Protein AF-A0A2N0L8W7-F1 (afdb_monomer_lite)

pLDDT: mean 79.74, std 20.95, range [34.41, 98.75]

Secondary structure (DSSP, 8-state):
-B-TTS-B-EEEETTEEPPPSSSPPPTTSBTTB--HHHHHHHHHHHHHHHHHHHTT---EEE--TTSSTT--HHHHEETTEEEEEEEETTEEHHHHHHHTTSSEE--SS--TTHHHHHHHHHHHHHTT-GGGGGBTTSPP-----SS---PPPP--PPPP--PPPPPPPP-

Radius of gyration: 20.59 Å; chains: 1; bounding box: 56×52×49 Å

Foldseek 3Di:
DQDPVRDDAAADEPFWDAQDQPDFGQACPPPQARPSVLSNVLNVVLVVLCCVQPPPADKDWADQCVQDPPDDPPNQQDPRYGYTFIDGPNDTSRLVCQLQVSTAGDPVGTGPCNVVSVVSNVNCLVVCGRSNVRGDPRPNPPPPPDDDDDPDDPPPDDPDPPPDDDDDDDD

Sequence (171 aa):
MQSAGGDQDTVRLLGVDTPEINQANKPGEYIGVTDTICLDRWGVAAKQFAVENLQDRTVTLYLDVEAEDGLTFDDIFTFGRLLAFVEVEDQDISAELVRRGLARVYTEGQSSREEEFLRLQQRAQQDNAGLWAFRQGSPTPISAAAQATPTPIPTITPPTAVNPTPPPVIQ

Structure (mmCIF, N/CA/C/O backbone):
data_AF-A0A2N0L8W7-F1
#
_entry.id   AF-A0A2N0L8W7-F1
#
loop_
_atom_site.group_PDB
_atom_site.id
_atom_site.type_symbol
_atom_site.label_atom_id
_atom_site.label_alt_id
_atom_site.label_comp_id
_atom_site.label_asym_id
_atom_site.label_entity_id
_atom_site.label_seq_id
_atom_site.pdbx_PDB_ins_code
_atom_site.Cartn_x
_atom_site.Cartn_y
_atom_site.Cartn_z
_atom_site.occupancy
_atom_site.B_iso_or_equiv
_atom_site.auth_seq_id
_atom_site.auth_comp_id
_atom_site.auth_asym_id
_atom_site.auth_atom_id
_atom_site.pdbx_PDB_model_num
ATOM 1 N N . MET A 1 1 ? -17.752 0.765 3.720 1.00 54.69 1 MET A N 1
ATOM 2 C CA . MET A 1 1 ? -18.048 0.112 5.019 1.00 54.69 1 MET A CA 1
ATOM 3 C C . MET A 1 1 ? -19.251 0.823 5.616 1.00 54.69 1 MET A C 1
ATOM 5 O O . MET A 1 1 ? -19.444 1.981 5.276 1.00 54.69 1 MET A O 1
ATOM 9 N N . GLN A 1 2 ? -20.100 0.158 6.400 1.00 42.06 2 GLN A N 1
ATOM 10 C CA . GLN A 1 2 ? -21.215 0.846 7.069 1.00 42.06 2 GLN A CA 1
ATOM 11 C C . GLN A 1 2 ? -20.734 1.356 8.425 1.00 42.06 2 GLN A C 1
ATOM 13 O O . GLN A 1 2 ? -20.215 0.569 9.218 1.00 42.06 2 GLN A O 1
ATOM 18 N N . SER A 1 3 ? -20.862 2.657 8.673 1.00 51.75 3 SER A N 1
ATOM 19 C CA . SER A 1 3 ? -20.622 3.224 10.000 1.00 51.75 3 SER A CA 1
ATOM 20 C C . SER A 1 3 ? -21.830 2.964 10.909 1.00 51.75 3 SER A C 1
ATOM 22 O O . SER A 1 3 ? -22.914 2.602 10.447 1.00 51.75 3 SER A O 1
ATOM 24 N N . ALA A 1 4 ? -21.663 3.139 12.225 1.00 47.62 4 ALA A N 1
ATOM 25 C CA . ALA A 1 4 ? -22.710 2.876 13.221 1.00 47.62 4 ALA A CA 1
ATOM 26 C C . ALA A 1 4 ? -24.001 3.710 13.027 1.00 47.62 4 ALA A C 1
ATOM 28 O O . ALA A 1 4 ? -25.016 3.411 13.653 1.00 47.62 4 ALA A O 1
ATOM 29 N N . GLY A 1 5 ? -23.977 4.731 12.159 1.00 49.59 5 GLY A N 1
ATOM 30 C CA . GLY A 1 5 ? -25.142 5.527 11.760 1.00 49.59 5 GLY A CA 1
ATOM 31 C C . GLY A 1 5 ? -25.950 4.962 10.583 1.00 49.59 5 GLY A C 1
ATOM 32 O O . GLY A 1 5 ? -27.023 5.482 10.297 1.00 49.59 5 GLY A O 1
ATOM 33 N N . GLY A 1 6 ? -25.477 3.902 9.915 1.00 51.56 6 GLY A N 1
ATOM 34 C CA . GLY A 1 6 ? -26.124 3.317 8.732 1.00 51.56 6 GLY A CA 1
ATOM 35 C C . GLY A 1 6 ? -25.710 3.945 7.395 1.00 51.56 6 GLY A C 1
ATOM 36 O O . GLY A 1 6 ? -26.106 3.437 6.345 1.00 51.56 6 GLY A O 1
ATOM 37 N N . ASP A 1 7 ? -24.877 4.987 7.418 1.00 63.69 7 ASP A N 1
ATOM 38 C CA . ASP A 1 7 ? -24.305 5.593 6.218 1.00 63.69 7 ASP A CA 1
ATOM 39 C C . ASP A 1 7 ? -23.107 4.776 5.697 1.00 63.69 7 ASP A C 1
ATOM 41 O O . ASP A 1 7 ? -22.342 4.165 6.455 1.00 63.69 7 ASP A O 1
ATOM 45 N N . GLN A 1 8 ? -22.972 4.709 4.369 1.00 72.44 8 GLN A N 1
ATOM 46 C CA . GLN A 1 8 ? -21.832 4.066 3.715 1.00 72.44 8 GLN A CA 1
ATOM 47 C C . GLN A 1 8 ? -20.708 5.075 3.517 1.00 72.44 8 GLN A C 1
ATOM 49 O O . GLN A 1 8 ? -20.762 5.903 2.608 1.00 72.44 8 GLN A O 1
ATOM 54 N N . ASP A 1 9 ? -19.650 4.927 4.305 1.00 79.44 9 ASP A N 1
ATOM 55 C CA . ASP A 1 9 ? -18.432 5.705 4.136 1.00 79.44 9 ASP A CA 1
ATOM 56 C C . ASP A 1 9 ? -17.442 4.977 3.220 1.00 79.44 9 ASP A C 1
ATOM 58 O O . ASP A 1 9 ? -17.298 3.740 3.234 1.00 79.44 9 ASP A O 1
ATOM 62 N N . THR A 1 10 ? -16.735 5.771 2.415 1.00 87.31 10 THR A N 1
ATOM 63 C CA . THR A 1 10 ? -15.607 5.307 1.605 1.00 87.31 10 THR A CA 1
ATOM 64 C C . THR A 1 10 ? -14.311 5.618 2.338 1.00 87.31 10 THR A C 1
ATOM 66 O O . THR A 1 10 ? -14.087 6.750 2.756 1.00 87.31 10 THR A O 1
ATOM 69 N N . VAL A 1 11 ? -13.437 4.620 2.459 1.00 89.50 11 VAL A N 1
ATOM 70 C CA . VAL A 1 11 ? -12.110 4.771 3.066 1.00 89.50 11 VAL A CA 1
ATOM 71 C C . VAL A 1 11 ? -11.050 4.636 1.976 1.00 89.50 11 VAL A C 1
ATOM 73 O O . VAL A 1 11 ? -11.108 3.706 1.169 1.00 89.50 11 VAL A O 1
ATOM 76 N N . ARG A 1 12 ? -10.088 5.559 1.934 1.00 91.62 12 ARG A N 1
ATOM 77 C CA . ARG A 1 12 ? -8.865 5.433 1.134 1.00 91.62 12 ARG A CA 1
ATOM 78 C C . ARG A 1 12 ? -7.752 4.959 2.064 1.00 91.62 12 ARG A C 1
ATOM 80 O O . ARG A 1 12 ? -7.451 5.613 3.058 1.00 91.62 12 ARG A O 1
ATOM 87 N N . LEU A 1 13 ? -7.161 3.822 1.705 1.00 93.38 13 LEU A N 1
ATOM 88 C CA . LEU A 1 13 ? -6.005 3.269 2.399 1.00 93.38 13 LEU A CA 1
ATOM 89 C C . LEU A 1 13 ? -4.834 4.254 2.339 1.00 93.38 13 LEU A C 1
ATOM 91 O O . LEU A 1 13 ? -4.481 4.733 1.256 1.00 93.38 13 LEU A O 1
ATOM 95 N N . LEU A 1 14 ? -4.259 4.553 3.501 1.00 92.62 14 LEU A N 1
ATOM 96 C CA . LEU A 1 14 ? -3.102 5.434 3.633 1.00 92.62 14 LEU A CA 1
ATOM 97 C C . LEU A 1 14 ? -1.789 4.732 3.273 1.00 92.62 14 LEU A C 1
ATOM 99 O O . LEU A 1 14 ? -1.656 3.512 3.393 1.00 92.62 14 LEU A O 1
ATOM 103 N N . GLY A 1 15 ? -0.823 5.536 2.821 1.00 91.88 15 GLY A N 1
ATOM 104 C CA . GLY A 1 15 ? 0.560 5.131 2.549 1.00 91.88 15 GLY A CA 1
ATOM 105 C C . GLY A 1 15 ? 0.775 4.284 1.291 1.00 91.88 15 GLY A C 1
ATOM 106 O O . GLY A 1 15 ? 1.916 3.937 0.986 1.00 91.88 15 GLY A O 1
ATOM 107 N N . VAL A 1 16 ? -0.282 3.953 0.541 1.00 96.69 16 VAL A N 1
ATOM 108 C CA . VAL A 1 16 ? -0.201 3.016 -0.589 1.00 96.69 16 VAL A CA 1
ATOM 109 C C . VAL A 1 16 ? -0.922 3.505 -1.837 1.00 96.69 16 VAL A C 1
ATOM 111 O O . VAL A 1 16 ? -1.935 4.207 -1.778 1.00 96.69 16 VAL A O 1
ATOM 114 N N . ASP A 1 17 ? -0.405 3.077 -2.985 1.00 96.38 17 ASP A N 1
ATOM 115 C CA . ASP A 1 17 ? -0.986 3.337 -4.296 1.00 96.38 17 ASP A CA 1
ATOM 116 C C . ASP A 1 17 ? -0.949 2.065 -5.156 1.00 96.38 17 ASP A C 1
ATOM 118 O O . ASP A 1 17 ? 0.101 1.437 -5.332 1.00 96.38 17 ASP A O 1
ATOM 122 N N . THR A 1 18 ? -2.120 1.638 -5.629 1.00 97.38 18 THR A N 1
ATOM 123 C CA . THR A 1 18 ? -2.303 0.409 -6.418 1.00 97.38 18 THR A CA 1
ATOM 124 C C . THR A 1 18 ? -2.456 0.743 -7.895 1.00 97.38 18 THR A C 1
ATOM 126 O O . THR A 1 18 ? -3.045 1.783 -8.195 1.00 97.38 18 THR A O 1
ATOM 129 N N . PRO A 1 19 ? -2.056 -0.149 -8.821 1.00 97.44 19 PRO A N 1
ATOM 130 C CA . PRO A 1 19 ? -2.297 0.074 -10.241 1.00 97.44 19 PRO A CA 1
ATOM 131 C C . PRO A 1 19 ? -3.775 0.336 -10.536 1.00 97.44 19 PRO A C 1
ATOM 133 O O . PRO A 1 19 ? -4.669 -0.300 -9.967 1.00 97.44 19 PRO A O 1
ATOM 136 N N . GLU A 1 20 ? -4.025 1.285 -11.429 1.00 95.06 20 GLU A N 1
ATOM 137 C CA . GLU A 1 20 ? -5.366 1.720 -11.788 1.00 95.06 20 GLU A CA 1
ATOM 138 C C . GLU A 1 20 ? -6.111 0.607 -12.535 1.00 95.06 20 GLU A C 1
ATOM 140 O O . GLU A 1 20 ? -5.541 -0.106 -13.360 1.00 95.06 20 GLU A O 1
ATOM 145 N N . ILE A 1 21 ? -7.409 0.467 -12.256 1.00 93.50 21 ILE A N 1
ATOM 146 C CA . ILE A 1 21 ? -8.292 -0.504 -12.936 1.00 93.50 21 ILE A CA 1
ATOM 147 C C . ILE A 1 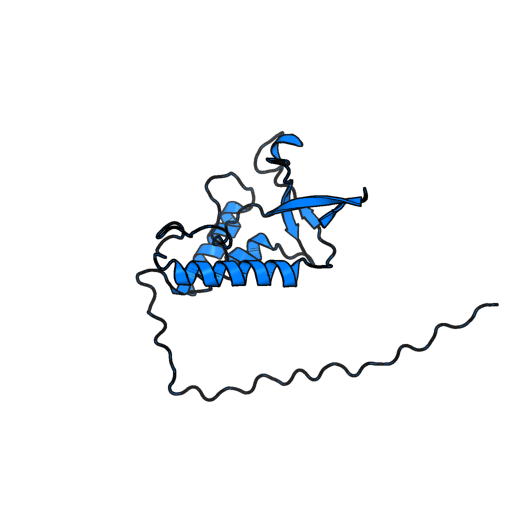21 ? -9.399 0.160 -13.759 1.00 93.50 21 ILE A C 1
ATOM 149 O O . ILE A 1 21 ? -10.029 -0.489 -14.588 1.00 93.50 21 ILE A O 1
ATOM 153 N N . ASN A 1 22 ? -9.665 1.444 -13.506 1.00 88.94 22 ASN A N 1
ATOM 154 C CA . ASN A 1 22 ? -10.712 2.216 -14.183 1.00 88.94 22 ASN A CA 1
ATOM 155 C C . ASN A 1 22 ? -10.128 3.287 -15.116 1.00 88.94 22 ASN A C 1
ATOM 157 O O . ASN A 1 22 ? -10.871 3.982 -15.806 1.00 88.94 22 ASN A O 1
ATOM 161 N N . GLN A 1 23 ? -8.806 3.445 -15.108 1.00 91.44 23 GLN A N 1
ATOM 162 C CA . GLN A 1 23 ? -8.056 4.419 -15.888 1.00 91.44 23 GLN A CA 1
ATOM 163 C C . GLN A 1 23 ? -6.789 3.754 -16.425 1.00 91.44 23 GLN A C 1
ATOM 165 O O . GLN A 1 23 ? -6.364 2.717 -15.921 1.00 91.44 23 GLN A O 1
ATOM 170 N N . ALA A 1 24 ? -6.195 4.345 -17.459 1.00 93.19 24 ALA A N 1
ATOM 171 C CA . ALA A 1 24 ? -4.962 3.823 -18.030 1.00 93.19 24 ALA A CA 1
ATOM 172 C C . ALA A 1 24 ? -3.781 4.021 -17.067 1.00 93.19 24 ALA A C 1
ATOM 174 O O . ALA A 1 24 ? -3.507 5.148 -16.646 1.00 93.19 24 ALA A O 1
ATOM 175 N N . ASN A 1 25 ? -3.057 2.936 -16.787 1.00 95.81 25 ASN A N 1
ATOM 176 C CA . ASN A 1 25 ? -1.784 2.975 -16.070 1.00 95.81 25 ASN A CA 1
ATOM 177 C C . ASN A 1 25 ? -0.706 3.703 -16.886 1.00 95.81 25 ASN A C 1
ATOM 179 O O . ASN A 1 25 ? -0.676 3.614 -18.120 1.00 95.81 25 ASN A O 1
ATOM 183 N N . LYS A 1 26 ? 0.216 4.396 -16.208 1.00 94.25 26 LYS A N 1
ATOM 184 C CA . LYS A 1 26 ? 1.300 5.137 -16.866 1.00 94.25 26 LYS A CA 1
ATOM 185 C C . LYS A 1 26 ? 2.620 4.358 -16.790 1.00 94.25 26 LYS A C 1
ATOM 187 O O . LYS A 1 26 ? 3.026 3.940 -15.705 1.00 94.25 26 LYS A O 1
ATOM 192 N N . PRO A 1 27 ? 3.347 4.184 -17.910 1.00 92.69 27 PRO A N 1
ATOM 193 C CA . PRO A 1 27 ? 4.674 3.577 -17.876 1.00 92.69 27 PRO A CA 1
ATOM 194 C C . PRO A 1 27 ? 5.618 4.348 -16.942 1.00 92.69 27 PRO A C 1
ATOM 196 O O . PRO A 1 27 ? 5.730 5.568 -17.047 1.00 92.69 27 PRO A O 1
ATOM 199 N N . GLY A 1 28 ? 6.325 3.639 -16.060 1.00 91.62 28 GLY A N 1
ATOM 200 C CA . GLY A 1 28 ? 7.321 4.226 -15.159 1.00 91.62 28 GLY A CA 1
ATOM 201 C C . GLY A 1 28 ? 6.766 4.885 -13.893 1.00 91.62 28 GLY A C 1
ATOM 202 O O . GLY A 1 28 ? 7.564 5.294 -13.056 1.00 91.62 28 GLY A O 1
ATOM 203 N N . GLU A 1 29 ? 5.442 4.943 -13.715 1.00 92.12 29 GLU A N 1
ATOM 204 C CA . GLU A 1 29 ? 4.797 5.377 -12.461 1.00 92.12 29 GLU A CA 1
ATOM 205 C C . GLU A 1 29 ? 5.190 4.479 -11.279 1.00 92.12 29 GLU A C 1
ATOM 207 O O . GLU A 1 29 ? 5.420 4.939 -10.165 1.00 92.12 29 GLU A O 1
ATOM 212 N N . TYR A 1 30 ? 5.379 3.192 -11.563 1.00 94.50 30 TYR A N 1
ATOM 213 C CA . TYR A 1 30 ? 5.961 2.216 -10.654 1.00 94.50 30 TYR A CA 1
ATOM 214 C C . TYR A 1 30 ? 7.428 2.048 -11.036 1.00 94.50 30 TYR A C 1
ATOM 216 O O . TYR A 1 30 ? 7.732 1.642 -12.158 1.00 94.50 30 TYR A O 1
ATOM 224 N N . ILE A 1 31 ? 8.349 2.373 -10.123 1.00 90.62 31 ILE A N 1
ATOM 225 C CA . ILE A 1 31 ? 9.784 2.494 -10.431 1.00 90.62 31 ILE A CA 1
ATOM 226 C C . ILE A 1 31 ? 10.313 1.248 -11.153 1.00 90.62 31 ILE A C 1
ATOM 228 O O . ILE A 1 31 ? 10.413 0.156 -10.592 1.00 90.62 31 ILE A O 1
ATOM 232 N N . GLY A 1 32 ? 10.717 1.442 -12.408 1.00 91.50 32 GLY A N 1
ATOM 233 C CA . GLY A 1 32 ? 11.280 0.403 -13.265 1.00 91.50 32 GLY A CA 1
ATOM 234 C C . GLY A 1 32 ? 10.259 -0.467 -14.001 1.00 91.50 32 GLY A C 1
ATOM 235 O O . GLY A 1 32 ? 10.684 -1.252 -14.838 1.00 91.50 32 GLY A O 1
ATOM 236 N N . VAL A 1 33 ? 8.953 -0.339 -13.761 1.00 93.44 33 VAL A N 1
ATOM 237 C CA . VAL A 1 33 ? 7.904 -1.077 -14.484 1.00 93.44 33 VAL A CA 1
ATOM 238 C C . VAL A 1 33 ? 7.341 -0.202 -15.604 1.00 93.44 33 VAL A C 1
ATOM 240 O O . VAL A 1 33 ? 6.722 0.832 -15.364 1.00 93.44 33 VAL A O 1
ATOM 243 N N . THR A 1 34 ? 7.553 -0.615 -16.852 1.00 94.19 34 THR A N 1
ATOM 244 C CA . THR A 1 34 ? 7.030 0.088 -18.040 1.00 94.19 34 THR A CA 1
ATOM 245 C C . THR A 1 34 ? 5.914 -0.676 -18.749 1.00 94.19 34 THR A C 1
ATOM 247 O O . THR A 1 34 ? 5.262 -0.119 -19.626 1.00 94.19 34 THR A O 1
ATOM 250 N N . ASP A 1 35 ? 5.712 -1.949 -18.400 1.00 92.75 35 ASP A N 1
ATOM 251 C CA . ASP A 1 35 ? 4.656 -2.797 -18.955 1.00 92.75 35 ASP A CA 1
ATOM 252 C C . ASP A 1 35 ? 3.315 -2.468 -18.285 1.00 92.75 35 ASP A C 1
ATOM 254 O O . ASP A 1 35 ? 3.041 -2.888 -17.161 1.00 92.75 35 ASP A O 1
ATOM 258 N N . THR A 1 36 ? 2.470 -1.704 -18.974 1.00 94.00 36 THR A N 1
ATOM 259 C CA . THR A 1 36 ? 1.154 -1.313 -18.455 1.00 94.00 36 THR A CA 1
ATOM 260 C C . THR A 1 36 ? 0.142 -2.456 -18.470 1.00 94.00 36 THR A C 1
ATOM 262 O O . THR A 1 36 ? -0.745 -2.469 -17.625 1.00 94.00 36 THR A O 1
ATOM 265 N N . ILE A 1 37 ? 0.302 -3.465 -19.336 1.00 93.19 37 ILE A N 1
ATOM 266 C CA . ILE A 1 37 ? -0.562 -4.660 -19.344 1.00 93.19 37 ILE A CA 1
ATOM 267 C C . ILE A 1 37 ? -0.330 -5.470 -18.065 1.00 93.19 37 ILE A C 1
ATOM 269 O O . ILE A 1 37 ? -1.262 -6.031 -17.485 1.00 93.19 37 ILE A O 1
ATOM 273 N N . CYS A 1 38 ? 0.921 -5.537 -17.613 1.00 92.88 38 CYS A N 1
ATOM 274 C CA . CYS A 1 38 ? 1.255 -6.090 -16.310 1.00 92.88 38 CYS A CA 1
ATOM 275 C C . CYS A 1 38 ? 0.591 -5.295 -15.171 1.00 92.88 38 CYS A C 1
ATOM 277 O O . CYS A 1 38 ? -0.027 -5.900 -14.292 1.00 92.88 38 CYS A O 1
ATOM 279 N N . LEU A 1 39 ? 0.672 -3.961 -15.206 1.00 96.06 39 LEU A N 1
ATOM 280 C CA . LEU A 1 39 ? 0.051 -3.104 -14.193 1.00 96.06 39 LEU A CA 1
ATOM 281 C C . LEU A 1 39 ? -1.470 -3.309 -14.122 1.00 96.06 39 LEU A C 1
ATOM 283 O O . LEU A 1 39 ? -1.987 -3.483 -13.023 1.00 96.06 39 LEU A O 1
ATOM 287 N N . ASP A 1 40 ? -2.166 -3.434 -15.255 1.00 95.69 40 ASP A N 1
ATOM 288 C CA . ASP A 1 40 ? -3.609 -3.725 -15.275 1.00 95.69 40 ASP A CA 1
ATOM 289 C C . ASP A 1 40 ? -3.938 -5.039 -14.533 1.00 95.69 40 ASP A C 1
ATOM 291 O O . ASP A 1 40 ? -4.888 -5.114 -13.748 1.00 95.69 40 ASP A O 1
ATOM 295 N N . ARG A 1 41 ? -3.124 -6.088 -14.730 1.00 96.44 41 ARG A N 1
ATOM 296 C CA . ARG A 1 41 ? -3.298 -7.384 -14.046 1.00 96.44 41 ARG A CA 1
ATOM 297 C C . ARG A 1 41 ? -3.079 -7.267 -12.542 1.00 96.44 41 ARG A C 1
ATOM 299 O O . ARG A 1 41 ? -3.854 -7.833 -11.771 1.00 96.44 41 ARG A O 1
ATOM 306 N N . TRP A 1 42 ? -2.047 -6.540 -12.120 1.00 97.75 42 TRP A N 1
ATOM 307 C CA . TRP A 1 42 ? -1.763 -6.352 -10.698 1.00 97.75 42 TRP A CA 1
ATOM 308 C C . TRP A 1 42 ? -2.741 -5.401 -10.014 1.00 97.75 42 TRP A C 1
ATOM 310 O O . TRP A 1 42 ? -3.030 -5.609 -8.840 1.00 97.75 42 TRP A O 1
ATOM 320 N N . GLY A 1 43 ? -3.340 -4.454 -10.738 1.00 97.62 43 GLY A N 1
ATOM 321 C CA . GLY A 1 43 ? -4.465 -3.657 -10.243 1.00 97.62 43 GLY A CA 1
ATOM 322 C C . GLY A 1 43 ? -5.683 -4.528 -9.930 1.00 97.62 43 GLY A C 1
ATOM 323 O O . GLY A 1 43 ? -6.279 -4.420 -8.857 1.00 97.62 43 GLY A O 1
ATOM 324 N N . VAL A 1 44 ? -6.021 -5.472 -10.819 1.00 97.94 44 VAL A N 1
ATOM 325 C CA . VAL A 1 44 ? -7.089 -6.455 -10.559 1.00 97.94 44 VAL A CA 1
ATOM 326 C C . VAL A 1 44 ? -6.745 -7.349 -9.365 1.00 97.94 44 VAL A C 1
ATOM 328 O O . VAL A 1 44 ? -7.604 -7.560 -8.507 1.00 97.94 44 VAL A O 1
ATOM 331 N N . ALA A 1 45 ? -5.504 -7.831 -9.267 1.00 98.19 45 ALA A N 1
ATOM 332 C CA . ALA A 1 45 ? -5.055 -8.647 -8.138 1.00 98.19 45 ALA A CA 1
ATOM 333 C C . ALA A 1 45 ? -5.097 -7.877 -6.804 1.00 98.19 45 ALA A C 1
ATOM 335 O O . ALA A 1 45 ? -5.543 -8.422 -5.797 1.00 98.19 45 ALA A O 1
ATOM 336 N N . ALA A 1 46 ? -4.704 -6.600 -6.794 1.00 98.25 46 ALA A N 1
ATOM 337 C CA . ALA A 1 46 ? -4.797 -5.730 -5.623 1.00 98.25 46 ALA A CA 1
ATOM 338 C C . ALA A 1 46 ? -6.254 -5.540 -5.178 1.00 98.25 46 ALA A C 1
ATOM 340 O O . ALA A 1 46 ? -6.565 -5.656 -3.992 1.00 98.25 46 ALA A O 1
ATOM 341 N N . LYS A 1 47 ? -7.174 -5.330 -6.130 1.00 97.75 47 LYS A N 1
ATOM 342 C CA . LYS A 1 47 ? -8.612 -5.264 -5.842 1.00 97.75 47 LYS A CA 1
ATOM 343 C C . LYS A 1 47 ? -9.145 -6.575 -5.264 1.00 97.75 47 LYS A C 1
ATOM 345 O O . LYS A 1 47 ? -9.904 -6.532 -4.301 1.00 97.75 47 LYS A O 1
ATOM 350 N N . GLN A 1 48 ? -8.778 -7.719 -5.839 1.00 98.25 48 GLN A N 1
ATOM 351 C CA . GLN A 1 48 ? -9.195 -9.032 -5.330 1.00 98.25 48 GLN A CA 1
ATOM 352 C C . GLN A 1 48 ? -8.696 -9.254 -3.904 1.00 98.25 48 GLN A C 1
ATOM 354 O O . GLN A 1 48 ? -9.493 -9.585 -3.032 1.00 98.25 48 GLN A O 1
ATOM 359 N N . PHE A 1 49 ? -7.420 -8.959 -3.647 1.00 98.19 49 PHE A N 1
ATOM 360 C CA . PHE A 1 49 ? -6.845 -9.020 -2.309 1.00 98.19 49 PHE A CA 1
ATOM 361 C C . PHE A 1 49 ? -7.626 -8.149 -1.313 1.00 98.19 49 PHE A C 1
ATOM 363 O O . PHE A 1 49 ? -7.991 -8.626 -0.240 1.00 98.19 49 PHE A O 1
ATOM 370 N N . ALA A 1 50 ? -7.935 -6.899 -1.670 1.00 96.25 50 ALA A N 1
ATOM 371 C CA . ALA A 1 50 ? -8.711 -6.017 -0.803 1.00 96.25 50 ALA A CA 1
ATOM 372 C C . ALA A 1 50 ? -10.109 -6.589 -0.512 1.00 96.25 50 ALA A C 1
ATOM 374 O O . ALA A 1 50 ? -10.537 -6.598 0.637 1.00 96.25 50 ALA A O 1
ATOM 375 N N . VAL A 1 51 ? -10.805 -7.117 -1.522 1.00 96.38 51 VAL A N 1
ATOM 376 C CA . VAL A 1 51 ? -12.126 -7.741 -1.348 1.00 96.38 51 VAL A CA 1
ATOM 377 C C . VAL A 1 51 ? -12.049 -8.951 -0.413 1.00 96.38 51 VAL A C 1
ATOM 379 O O . VAL A 1 51 ? -12.794 -9.011 0.557 1.00 96.38 51 VAL A O 1
ATOM 382 N N . GLU A 1 52 ? -11.118 -9.875 -0.635 1.00 96.94 52 GLU A N 1
ATOM 383 C CA . GLU A 1 52 ? -10.978 -11.103 0.166 1.00 96.94 52 GLU A CA 1
ATOM 384 C C . GLU A 1 52 ? -10.623 -10.842 1.642 1.00 96.94 52 GLU A C 1
ATOM 386 O O . GLU A 1 52 ? -10.977 -11.629 2.530 1.00 96.94 52 GLU A O 1
ATOM 391 N N . ASN A 1 53 ? -9.926 -9.736 1.915 1.00 96.00 53 ASN A N 1
ATOM 392 C CA . ASN A 1 53 ? -9.449 -9.399 3.256 1.00 96.00 53 ASN A CA 1
ATOM 393 C C . ASN A 1 53 ? -10.314 -8.362 3.981 1.00 96.00 53 ASN A C 1
ATOM 395 O O . ASN A 1 53 ? -10.191 -8.249 5.193 1.00 96.00 53 ASN A O 1
ATOM 399 N N . LEU A 1 54 ? -11.198 -7.635 3.289 1.00 95.94 54 LEU A N 1
ATOM 400 C CA . LEU A 1 54 ? -12.031 -6.586 3.899 1.00 95.94 54 LEU A CA 1
ATOM 401 C C . LEU A 1 54 ? -13.532 -6.856 3.805 1.00 95.94 54 LEU A C 1
ATOM 403 O O . LEU A 1 54 ? -14.292 -6.351 4.632 1.00 95.94 54 LEU A O 1
ATOM 407 N N . GLN A 1 55 ? -13.988 -7.592 2.789 1.00 93.50 55 GLN A N 1
ATOM 408 C CA . GLN A 1 55 ? -15.417 -7.790 2.581 1.00 93.50 55 GLN A CA 1
ATOM 409 C C . GLN A 1 55 ? -16.017 -8.595 3.737 1.00 93.50 55 GLN A C 1
ATOM 411 O O . GLN A 1 55 ? -15.492 -9.636 4.124 1.00 93.50 55 GLN A O 1
ATOM 416 N N . ASP A 1 56 ? -17.138 -8.096 4.263 1.00 92.38 56 ASP A N 1
ATOM 417 C CA . ASP A 1 56 ? -17.913 -8.724 5.336 1.00 92.38 56 ASP A CA 1
ATOM 418 C C . ASP A 1 56 ? -17.102 -8.979 6.623 1.00 92.38 56 ASP A C 1
ATOM 420 O O . ASP A 1 56 ? -17.472 -9.815 7.449 1.00 92.38 56 ASP A O 1
ATOM 424 N N . ARG A 1 57 ? -16.007 -8.228 6.820 1.00 91.69 57 ARG A N 1
ATOM 425 C CA . ARG A 1 57 ? -15.180 -8.269 8.030 1.00 91.69 57 ARG A CA 1
ATOM 426 C C . ARG A 1 57 ? -15.370 -7.027 8.891 1.00 91.69 57 ARG A C 1
ATOM 428 O O . ARG A 1 57 ? -15.566 -5.921 8.390 1.00 91.69 57 ARG A O 1
ATOM 435 N N . THR A 1 58 ? -15.246 -7.214 10.201 1.00 92.69 58 THR A N 1
ATOM 436 C CA . THR A 1 58 ? -15.034 -6.108 11.138 1.00 92.69 58 THR A CA 1
ATOM 437 C C . THR A 1 58 ? -13.587 -5.653 11.023 1.00 92.69 58 THR A C 1
ATOM 439 O O . THR A 1 58 ? -12.680 -6.481 11.085 1.00 92.69 58 THR A O 1
ATOM 442 N N . VAL A 1 59 ? -13.378 -4.348 10.870 1.00 94.69 59 VAL A N 1
ATOM 443 C CA . VAL A 1 59 ? -12.047 -3.753 10.735 1.00 94.69 59 VAL A CA 1
ATOM 444 C C . VAL A 1 59 ? -11.856 -2.654 11.772 1.00 94.69 59 VAL A C 1
ATOM 446 O O . VAL A 1 59 ? -12.829 -2.023 12.197 1.00 94.69 59 VAL A O 1
ATOM 449 N N . THR A 1 60 ? -10.606 -2.385 12.125 1.00 94.69 60 THR A N 1
ATOM 450 C CA . THR A 1 60 ? -10.230 -1.214 12.918 1.00 94.69 60 THR A CA 1
ATOM 451 C C . THR A 1 60 ? -9.634 -0.161 11.992 1.00 94.69 60 THR A C 1
ATOM 453 O O . THR A 1 60 ? -8.797 -0.471 11.145 1.00 94.69 60 THR A O 1
ATOM 456 N N . LEU A 1 61 ? -10.085 1.086 12.134 1.00 92.62 61 LEU A N 1
ATOM 457 C CA . LEU A 1 61 ? -9.548 2.223 11.390 1.00 92.62 61 LEU A CA 1
ATOM 458 C C . LEU A 1 61 ? -8.564 2.982 12.271 1.00 92.62 61 LEU A C 1
ATOM 460 O O . LEU A 1 61 ? -8.935 3.441 13.352 1.00 92.62 61 LEU A O 1
ATOM 464 N N . TYR A 1 62 ? -7.340 3.146 11.783 1.00 90.31 62 TYR A N 1
ATOM 465 C CA . TYR A 1 62 ? -6.312 3.954 12.427 1.00 90.31 62 TYR A CA 1
ATOM 466 C C . TYR A 1 62 ? -6.076 5.209 11.600 1.00 90.31 62 TYR A C 1
ATOM 468 O O . TYR A 1 62 ? -5.701 5.145 10.429 1.00 90.31 62 TYR A O 1
ATOM 476 N N . LEU A 1 63 ? -6.325 6.357 12.219 1.00 87.88 63 LEU A N 1
ATOM 477 C CA . LEU A 1 63 ? -6.092 7.662 11.617 1.00 87.88 63 LEU A CA 1
ATOM 478 C C . LEU A 1 63 ? -4.641 8.066 11.860 1.00 87.88 63 LEU A C 1
ATOM 480 O O . LEU A 1 63 ? -4.137 7.908 12.972 1.00 87.88 63 LEU A O 1
ATOM 484 N N . ASP A 1 64 ? -3.986 8.607 10.838 1.00 82.44 64 ASP A N 1
ATOM 485 C CA . ASP A 1 64 ? -2.575 8.996 10.907 1.00 82.44 64 ASP A CA 1
ATOM 486 C C . ASP A 1 64 ? -2.400 10.397 11.520 1.00 82.44 64 ASP A C 1
ATOM 488 O O . ASP A 1 64 ? -1.888 11.321 10.898 1.00 82.44 64 ASP A O 1
ATOM 492 N N . VAL A 1 65 ? -2.885 10.567 12.754 1.00 74.06 65 VAL A N 1
ATOM 493 C CA . VAL A 1 65 ? -2.812 11.835 13.510 1.00 74.06 65 VAL A CA 1
ATOM 494 C C . VAL A 1 65 ? -1.400 12.168 13.995 1.00 74.06 65 VAL A C 1
ATOM 496 O O . VAL A 1 65 ? -1.168 13.265 14.486 1.00 74.06 65 VAL A O 1
ATOM 499 N N . GLU A 1 66 ? -0.466 11.224 13.871 1.00 64.38 66 GLU A N 1
ATOM 500 C CA . GLU A 1 66 ? 0.950 11.418 14.197 1.00 64.38 66 GLU A CA 1
ATOM 501 C C . GLU A 1 66 ? 1.744 12.015 13.026 1.00 64.38 66 GLU A C 1
ATOM 503 O O . GLU A 1 66 ? 2.829 12.554 13.241 1.00 64.38 66 GLU A O 1
ATOM 508 N N . ALA A 1 67 ? 1.226 11.938 11.792 1.00 59.69 67 ALA A N 1
ATOM 509 C CA . ALA A 1 67 ? 1.890 12.510 10.623 1.00 59.69 67 ALA A CA 1
ATOM 510 C C . ALA A 1 67 ? 1.914 14.050 10.648 1.00 59.69 67 ALA A C 1
ATOM 512 O O . ALA A 1 67 ? 2.859 14.641 10.122 1.00 59.69 67 ALA A O 1
ATOM 513 N N . GLU A 1 68 ? 0.928 14.689 11.290 1.00 57.38 68 GLU A N 1
ATOM 514 C CA . GLU A 1 68 ? 0.883 16.135 11.534 1.00 57.38 68 GLU A CA 1
ATOM 515 C C . GLU A 1 68 ? 0.136 16.460 12.842 1.00 57.38 68 GLU A C 1
ATOM 517 O O . GLU A 1 68 ? -1.014 16.060 13.040 1.00 57.38 68 GLU A O 1
ATOM 522 N N . ASP A 1 69 ? 0.766 17.242 13.727 1.00 57.31 69 ASP A N 1
ATOM 523 C CA . ASP A 1 69 ? 0.114 17.762 14.933 1.00 57.31 69 ASP A CA 1
ATOM 524 C C . ASP A 1 69 ? -1.097 18.633 14.550 1.00 57.31 69 ASP A C 1
ATOM 526 O O . ASP A 1 69 ? -0.950 19.707 13.965 1.00 57.31 69 ASP A O 1
ATOM 530 N N . GLY A 1 70 ? -2.302 18.212 14.949 1.00 55.59 70 GLY A N 1
ATOM 531 C CA . GLY A 1 70 ? -3.510 19.037 14.848 1.00 55.59 70 GLY A CA 1
ATOM 532 C C . GLY A 1 70 ? -4.372 18.835 13.601 1.00 55.59 70 GLY A C 1
ATOM 533 O O . GLY A 1 70 ? -5.158 19.733 13.295 1.00 55.59 70 GLY A O 1
ATOM 534 N N . LEU A 1 71 ? -4.282 17.681 12.925 1.00 63.47 71 LEU A N 1
ATOM 535 C CA . LEU A 1 71 ? -5.215 17.318 11.850 1.00 63.47 71 LEU A CA 1
ATOM 536 C C . LEU A 1 71 ? -6.676 17.452 12.305 1.00 63.47 71 LEU A C 1
ATOM 538 O O . LEU A 1 71 ? -7.099 16.913 13.333 1.00 63.47 71 LEU A O 1
ATOM 542 N N . THR A 1 72 ? -7.460 18.174 11.515 1.00 61.72 72 THR A N 1
ATOM 543 C CA . THR A 1 72 ? -8.904 18.302 11.686 1.00 61.72 72 THR A CA 1
ATOM 544 C C . THR A 1 72 ? -9.631 17.149 10.997 1.00 61.72 72 THR A C 1
ATOM 546 O O . THR A 1 72 ? -9.063 16.428 10.176 1.00 61.72 72 THR A O 1
ATOM 549 N N . PHE A 1 73 ? -10.920 16.976 11.307 1.00 63.53 73 PHE A N 1
ATOM 550 C CA . PHE A 1 73 ? -11.752 15.997 10.603 1.00 63.53 73 PHE A CA 1
ATOM 551 C C . PHE A 1 73 ? -11.760 16.233 9.083 1.00 63.53 73 PHE A C 1
ATOM 553 O O . PHE A 1 73 ? -11.751 15.269 8.330 1.00 63.53 73 PHE A O 1
ATOM 560 N N . ASP A 1 74 ? -11.718 17.490 8.630 1.00 66.31 74 ASP A N 1
ATOM 561 C CA . ASP A 1 74 ? -11.691 17.827 7.201 1.00 66.31 74 ASP A CA 1
ATOM 562 C C . ASP A 1 74 ? -10.370 17.408 6.532 1.00 66.31 74 ASP A C 1
ATOM 564 O O . ASP A 1 74 ? -10.363 17.014 5.363 1.00 66.31 74 ASP A O 1
ATOM 568 N N . ASP A 1 75 ? -9.262 17.418 7.280 1.00 68.69 75 ASP A N 1
ATOM 569 C CA . ASP A 1 75 ? -7.954 16.995 6.773 1.00 68.69 75 ASP A CA 1
ATOM 570 C C . ASP A 1 75 ? -7.900 15.473 6.572 1.00 68.69 75 ASP A C 1
ATOM 572 O O . ASP A 1 75 ? -7.383 14.988 5.566 1.00 68.69 75 ASP A O 1
ATOM 576 N N . ILE A 1 76 ? -8.512 14.706 7.482 1.00 72.62 76 ILE A N 1
ATOM 577 C CA . ILE A 1 76 ? -8.629 13.241 7.363 1.00 72.62 76 ILE A CA 1
ATOM 578 C C . ILE A 1 76 ? -9.820 12.799 6.501 1.00 72.62 76 ILE A C 1
ATOM 580 O O . ILE A 1 76 ? -9.893 11.631 6.118 1.00 72.62 76 ILE A O 1
ATOM 584 N N . PHE A 1 77 ? -10.754 13.697 6.184 1.00 72.25 77 PHE A N 1
ATOM 585 C CA . PHE A 1 77 ? -11.930 13.434 5.356 1.00 72.25 77 PHE A CA 1
ATOM 586 C C . PHE A 1 77 ? -11.884 14.262 4.067 1.00 72.25 77 PHE A C 1
ATOM 588 O O . PHE A 1 77 ? -12.604 15.242 3.878 1.00 72.25 77 PHE A O 1
ATOM 595 N N . THR A 1 78 ? -11.043 13.848 3.123 1.00 69.25 78 THR A N 1
ATOM 596 C CA . THR A 1 78 ? -10.856 14.573 1.863 1.00 69.25 78 THR A CA 1
ATOM 597 C C . THR A 1 78 ? -11.691 13.975 0.727 1.00 69.25 78 THR A C 1
ATOM 599 O O . THR A 1 78 ? -11.713 12.764 0.502 1.00 69.25 78 THR A O 1
ATOM 602 N N . PHE A 1 79 ? -12.350 14.828 -0.067 1.00 67.94 79 PHE A N 1
ATOM 603 C CA . PHE A 1 79 ? -13.134 14.424 -1.249 1.00 67.94 79 PHE A CA 1
ATOM 604 C C . PHE A 1 79 ? -14.198 13.345 -0.961 1.00 67.94 79 PHE A C 1
ATOM 606 O O . PHE A 1 79 ? -14.424 12.457 -1.787 1.00 67.94 79 PHE A O 1
ATOM 613 N N . GLY A 1 80 ? -14.832 13.398 0.214 1.00 7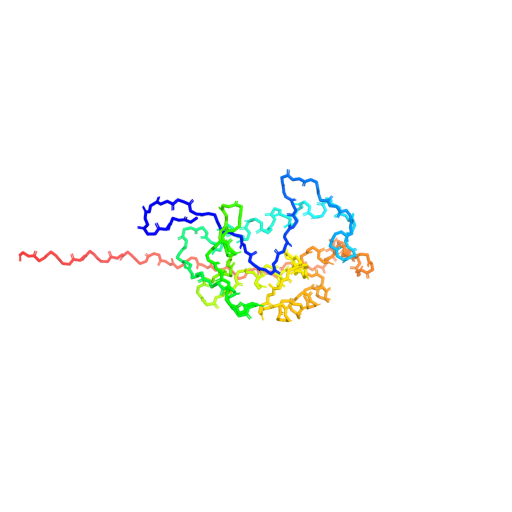1.19 80 GLY A N 1
ATOM 614 C CA . GLY A 1 80 ? -15.846 12.420 0.621 1.00 71.19 80 GLY A CA 1
ATOM 615 C C . GLY A 1 80 ? -15.278 11.055 1.018 1.00 71.19 80 GLY A C 1
ATOM 616 O O . GLY A 1 80 ? -16.003 10.061 0.977 1.00 71.19 80 GLY A O 1
ATOM 617 N N . ARG A 1 81 ? -13.978 10.976 1.331 1.00 82.38 81 ARG A N 1
ATOM 618 C CA . ARG A 1 81 ? -13.304 9.742 1.736 1.00 82.38 81 ARG A CA 1
ATOM 619 C C . ARG A 1 81 ? -12.528 9.961 3.021 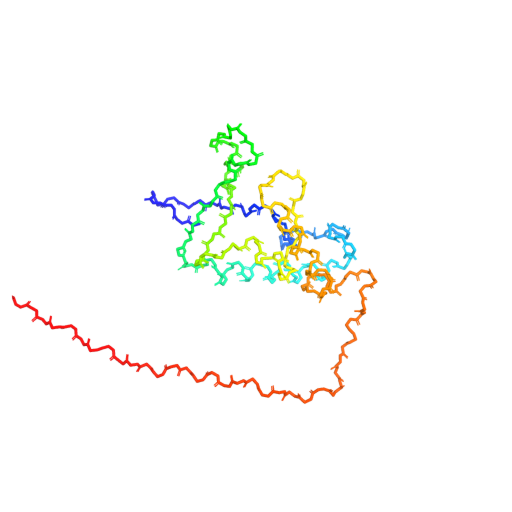1.00 82.38 81 ARG A C 1
ATOM 621 O O . ARG A 1 81 ? -11.772 10.919 3.126 1.00 82.38 81 ARG A O 1
ATOM 628 N N . LEU A 1 82 ? -12.666 9.023 3.945 1.00 86.94 82 LEU A N 1
ATOM 629 C CA . LEU A 1 82 ? -11.836 8.966 5.138 1.00 86.94 82 LEU A CA 1
ATOM 630 C C . LEU A 1 82 ? -10.463 8.378 4.783 1.00 86.94 82 LEU A C 1
ATOM 632 O O . LEU A 1 82 ? -10.381 7.346 4.114 1.00 86.94 82 LEU A O 1
ATOM 636 N N . LEU A 1 83 ? -9.394 9.023 5.231 1.00 86.94 83 LEU A N 1
ATOM 637 C CA . LEU A 1 83 ? -8.020 8.549 5.127 1.00 86.94 83 LEU A CA 1
ATOM 638 C C . LEU A 1 83 ? -7.665 7.759 6.387 1.00 86.94 83 LEU A C 1
ATOM 640 O O . LEU A 1 83 ? -7.675 8.305 7.488 1.00 86.94 83 LEU A O 1
ATOM 644 N N . ALA A 1 84 ? -7.374 6.469 6.232 1.00 91.00 84 ALA A N 1
ATOM 645 C CA . ALA A 1 84 ? -7.029 5.609 7.358 1.00 91.00 84 ALA A CA 1
ATOM 646 C C . ALA A 1 84 ? -6.131 4.442 6.935 1.00 91.00 84 ALA A C 1
ATOM 648 O O . ALA A 1 84 ? -6.209 3.955 5.801 1.00 91.00 84 ALA A O 1
ATOM 649 N N . PHE A 1 85 ? -5.338 3.941 7.877 1.00 93.25 85 PHE A N 1
ATOM 650 C CA . PHE A 1 85 ? -4.904 2.549 7.842 1.00 93.25 85 PHE A CA 1
ATOM 651 C C . PHE A 1 85 ? -6.062 1.661 8.280 1.00 93.25 85 PHE A C 1
ATOM 653 O O . PHE A 1 85 ? -6.863 2.033 9.144 1.00 93.25 85 PHE A O 1
ATOM 660 N N . VAL A 1 86 ? -6.157 0.488 7.668 1.00 95.81 86 VAL A N 1
ATOM 661 C CA . VAL A 1 86 ? -7.222 -0.472 7.947 1.00 95.81 86 VAL A CA 1
ATOM 662 C C . VAL A 1 86 ? -6.578 -1.746 8.448 1.00 95.81 86 VAL A C 1
ATOM 664 O O . VAL A 1 86 ? -5.765 -2.340 7.741 1.00 95.81 86 VAL A O 1
ATOM 667 N N . GLU A 1 87 ? -6.965 -2.162 9.647 1.00 96.56 87 GLU A N 1
ATOM 668 C CA . GLU A 1 87 ? -6.454 -3.372 10.276 1.00 96.56 87 GLU A CA 1
ATOM 669 C C . GLU A 1 87 ? -7.551 -4.424 10.431 1.00 96.56 87 GLU A C 1
ATOM 671 O O . GLU A 1 87 ? -8.684 -4.130 10.828 1.00 96.56 87 GLU A O 1
ATOM 676 N N . VAL A 1 88 ? -7.196 -5.667 10.115 1.00 95.62 88 VAL A N 1
ATOM 677 C CA . VAL A 1 88 ? -8.035 -6.857 10.283 1.00 95.62 88 VAL A CA 1
ATOM 678 C C . VAL A 1 88 ? -7.218 -7.881 11.048 1.00 95.62 88 VAL A C 1
ATOM 680 O O . VAL A 1 88 ? -6.155 -8.265 10.577 1.00 95.62 88 VAL A O 1
ATOM 683 N N . GLU A 1 89 ? -7.703 -8.324 12.212 1.00 92.56 89 GLU A N 1
ATOM 684 C CA . GLU A 1 89 ? -6.993 -9.314 13.046 1.00 92.56 89 GLU A CA 1
ATOM 685 C C . GLU A 1 89 ? -5.525 -8.910 13.310 1.00 92.56 89 GLU A C 1
ATOM 687 O O . GLU A 1 89 ? -4.604 -9.705 13.132 1.00 92.56 89 GLU A O 1
ATOM 692 N N . ASP A 1 90 ? -5.318 -7.641 13.687 1.00 91.06 90 ASP A N 1
ATOM 693 C CA . ASP A 1 90 ? -4.006 -7.023 13.947 1.00 91.06 90 ASP A CA 1
ATOM 694 C C . ASP A 1 90 ? -3.053 -6.987 12.728 1.00 91.06 90 ASP A C 1
ATOM 696 O O . ASP A 1 90 ? -1.840 -6.830 12.874 1.00 91.06 90 ASP A O 1
ATOM 700 N N . GLN A 1 91 ? -3.583 -7.129 11.505 1.00 94.75 91 GLN A N 1
ATOM 701 C CA . GLN A 1 91 ? -2.825 -6.993 10.257 1.00 94.75 91 GLN A CA 1
ATOM 702 C C . GLN A 1 91 ? -3.209 -5.724 9.501 1.00 94.75 91 GLN A C 1
ATOM 704 O O . GLN A 1 91 ? -4.362 -5.560 9.102 1.00 94.75 91 GLN A O 1
ATOM 709 N N . ASP A 1 92 ? -2.220 -4.872 9.231 1.00 96.81 92 ASP A N 1
ATOM 710 C CA . ASP A 1 92 ? -2.374 -3.701 8.369 1.00 96.81 92 ASP A CA 1
ATOM 711 C C . ASP A 1 92 ? -2.467 -4.107 6.891 1.00 96.81 92 ASP A C 1
ATOM 713 O O . ASP A 1 92 ? -1.529 -4.635 6.283 1.00 96.81 92 ASP A O 1
ATOM 717 N N . ILE A 1 93 ? -3.620 -3.819 6.294 1.00 98.12 93 ILE A N 1
ATOM 718 C CA . ILE A 1 93 ? -3.929 -4.134 4.901 1.00 98.12 93 ILE A CA 1
ATOM 719 C C . ILE A 1 93 ? -3.076 -3.311 3.923 1.00 98.12 93 ILE A C 1
ATOM 721 O O . ILE A 1 93 ? -2.703 -3.829 2.866 1.00 98.12 93 ILE A O 1
ATOM 725 N N . SER A 1 94 ? -2.713 -2.071 4.266 1.00 97.44 94 SER A N 1
ATOM 726 C CA . SER A 1 94 ? -1.772 -1.263 3.481 1.00 97.44 94 SER A CA 1
ATOM 727 C C . SER A 1 94 ? -0.383 -1.901 3.477 1.00 97.44 94 SER A C 1
ATOM 729 O O . SER A 1 94 ? 0.202 -2.110 2.409 1.00 97.44 94 SER A O 1
ATOM 731 N N . ALA A 1 95 ? 0.119 -2.295 4.650 1.00 98.12 95 ALA A N 1
ATOM 732 C CA . ALA A 1 95 ? 1.406 -2.979 4.772 1.00 98.12 95 ALA A CA 1
ATOM 733 C C . ALA A 1 95 ? 1.432 -4.277 3.946 1.00 98.12 95 ALA A C 1
ATOM 735 O O . ALA A 1 95 ? 2.401 -4.567 3.238 1.00 98.12 95 ALA A O 1
ATOM 736 N N . GLU A 1 96 ? 0.340 -5.039 3.975 1.00 98.50 96 GLU A N 1
ATOM 737 C CA . GLU A 1 96 ? 0.230 -6.316 3.276 1.00 98.50 96 GLU A CA 1
ATOM 738 C C . GLU A 1 96 ? 0.172 -6.163 1.746 1.00 98.50 96 GLU A C 1
ATOM 740 O O . GLU A 1 96 ? 0.804 -6.944 1.022 1.00 98.50 96 GLU A O 1
ATOM 745 N N . LEU A 1 97 ? -0.502 -5.124 1.236 1.00 98.75 97 LEU A N 1
ATOM 746 C CA . LEU A 1 97 ? -0.469 -4.759 -0.186 1.00 98.75 97 LEU A CA 1
ATOM 747 C C . LEU A 1 97 ? 0.966 -4.487 -0.655 1.00 98.75 97 LEU A C 1
ATOM 749 O O . LEU A 1 97 ? 1.391 -5.000 -1.696 1.00 98.75 97 LEU A O 1
ATOM 753 N N . VAL A 1 98 ? 1.730 -3.718 0.123 1.00 98.69 98 VAL A N 1
ATOM 754 C CA . VAL A 1 98 ? 3.127 -3.386 -0.195 1.00 98.69 98 VAL A CA 1
ATOM 755 C C . VAL A 1 98 ? 4.012 -4.628 -0.126 1.00 98.69 98 VAL A C 1
ATOM 757 O O . VAL A 1 98 ? 4.755 -4.913 -1.068 1.00 98.69 98 VAL A O 1
ATOM 760 N N . ARG A 1 99 ? 3.899 -5.414 0.951 1.00 98.56 99 ARG A N 1
ATOM 761 C CA . ARG A 1 99 ? 4.697 -6.629 1.176 1.00 98.56 99 ARG A CA 1
ATOM 762 C C . ARG A 1 99 ? 4.532 -7.649 0.049 1.00 98.56 99 ARG A C 1
ATOM 764 O O . ARG A 1 99 ? 5.492 -8.324 -0.316 1.00 98.56 99 ARG A O 1
ATOM 771 N N . ARG A 1 100 ? 3.327 -7.762 -0.516 1.00 98.44 100 ARG A N 1
ATOM 772 C CA . ARG A 1 100 ? 3.021 -8.660 -1.643 1.00 98.44 100 ARG A CA 1
ATOM 773 C C . ARG A 1 100 ? 3.410 -8.095 -3.011 1.00 98.44 100 ARG A C 1
ATOM 775 O O . ARG A 1 100 ? 3.316 -8.816 -4.002 1.00 98.44 100 ARG A O 1
ATOM 782 N N . GLY A 1 101 ? 3.826 -6.831 -3.085 1.00 98.19 101 GLY A N 1
ATOM 783 C CA . GLY A 1 101 ? 4.078 -6.141 -4.350 1.00 98.19 101 GLY A CA 1
ATOM 784 C C . GLY A 1 101 ? 2.804 -5.852 -5.148 1.00 98.19 101 GLY A C 1
ATOM 785 O O . GLY A 1 101 ? 2.845 -5.833 -6.376 1.00 98.19 101 GLY A O 1
ATOM 786 N N . LEU A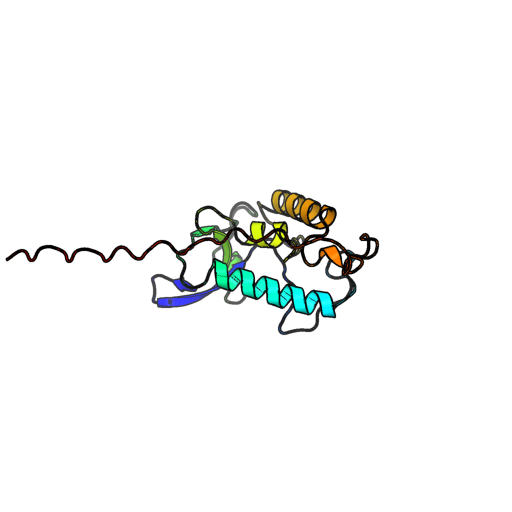 1 102 ? 1.669 -5.671 -4.467 1.00 98.50 102 LEU A N 1
ATOM 787 C CA . LEU A 1 102 ? 0.383 -5.287 -5.066 1.00 98.50 102 LEU A CA 1
ATOM 788 C C . LEU A 1 102 ? 0.201 -3.763 -5.134 1.00 98.50 102 LEU A C 1
ATOM 790 O O . LEU A 1 102 ? -0.647 -3.276 -5.876 1.00 98.50 102 LEU A O 1
ATOM 794 N N . ALA A 1 103 ? 0.999 -3.021 -4.368 1.00 98.31 103 ALA A N 1
ATOM 795 C CA . ALA A 1 103 ? 1.014 -1.568 -4.332 1.00 98.31 103 ALA A CA 1
ATOM 796 C C . ALA A 1 103 ? 2.453 -1.044 -4.256 1.00 98.31 103 ALA A C 1
ATOM 798 O O . ALA A 1 103 ? 3.366 -1.752 -3.811 1.00 98.31 103 ALA A O 1
ATOM 799 N N . ARG A 1 104 ? 2.639 0.215 -4.655 1.00 97.88 104 ARG A N 1
ATOM 800 C CA . ARG A 1 104 ? 3.806 1.013 -4.266 1.00 97.88 104 ARG A CA 1
ATOM 801 C C . ARG A 1 104 ? 3.504 1.792 -2.988 1.00 97.88 104 ARG A C 1
ATOM 803 O O . ARG A 1 104 ? 2.340 2.031 -2.664 1.00 97.88 104 ARG A O 1
ATOM 810 N N . VAL A 1 105 ? 4.552 2.241 -2.311 1.00 97.56 105 VAL A N 1
ATOM 811 C CA . VAL A 1 105 ? 4.432 3.262 -1.264 1.00 97.56 105 VAL A CA 1
ATOM 812 C C . VAL A 1 105 ? 4.096 4.601 -1.918 1.00 97.56 105 VAL A C 1
ATOM 814 O O . VAL A 1 105 ? 4.692 4.971 -2.937 1.00 97.56 105 VAL A O 1
ATOM 817 N N . TYR A 1 106 ? 3.130 5.306 -1.341 1.00 94.00 106 TYR A N 1
ATOM 818 C CA . TYR A 1 106 ? 2.787 6.674 -1.710 1.00 94.00 106 TYR A CA 1
ATOM 819 C C . TYR A 1 106 ? 3.604 7.636 -0.842 1.00 94.00 106 TYR A C 1
ATOM 821 O O . TYR A 1 106 ? 3.279 7.832 0.324 1.00 94.00 106 TYR A O 1
ATOM 829 N N . THR A 1 107 ? 4.678 8.191 -1.404 1.00 91.25 107 THR A N 1
ATOM 830 C CA . THR A 1 107 ? 5.640 9.073 -0.706 1.00 91.25 107 THR A CA 1
ATOM 831 C C . THR A 1 107 ? 5.379 10.553 -0.982 1.00 91.25 107 THR A C 1
ATOM 833 O O . THR A 1 107 ? 6.140 11.426 -0.580 1.00 91.25 107 THR A O 1
ATOM 836 N N . GLU A 1 108 ? 4.358 10.852 -1.782 1.00 87.56 108 GLU A N 1
ATOM 837 C CA . GLU A 1 108 ? 3.963 12.215 -2.122 1.00 87.56 108 GLU A CA 1
ATOM 838 C C . GLU A 1 108 ? 3.132 12.881 -1.008 1.00 87.56 108 GLU A C 1
ATOM 840 O O . GLU A 1 108 ? 2.887 14.084 -1.069 1.00 87.56 108 GLU A O 1
ATOM 845 N N . GLY A 1 109 ? 2.697 12.112 -0.004 1.00 81.56 109 GLY A N 1
ATOM 846 C CA . GLY A 1 109 ? 2.085 12.601 1.234 1.00 81.56 109 GLY A CA 1
ATOM 847 C C . GLY A 1 109 ? 2.961 12.298 2.448 1.00 81.56 109 GLY A C 1
ATOM 848 O O . GLY A 1 109 ? 4.016 11.690 2.314 1.00 81.56 109 GLY A O 1
ATOM 849 N N . GLN A 1 110 ? 2.513 12.704 3.635 1.00 80.25 110 GLN A N 1
ATOM 850 C CA . GLN A 1 110 ? 3.161 12.345 4.898 1.00 80.25 110 GLN A CA 1
ATOM 851 C C . GLN A 1 110 ? 2.456 11.150 5.526 1.00 80.25 110 GLN A C 1
ATOM 853 O O . GLN A 1 110 ? 1.229 11.050 5.476 1.00 80.25 110 GLN A O 1
ATOM 858 N N . SER A 1 111 ? 3.235 10.249 6.119 1.00 86.75 111 SER A N 1
ATOM 859 C CA . SER A 1 111 ? 2.683 9.134 6.873 1.00 86.75 111 SER A CA 1
ATOM 860 C C . SER A 1 111 ? 3.619 8.661 7.981 1.00 86.75 111 SER A C 1
ATOM 862 O O . SER A 1 111 ? 4.818 8.492 7.749 1.00 86.75 111 SER A O 1
ATOM 864 N N . SER A 1 112 ? 3.072 8.372 9.165 1.00 89.62 112 SER A N 1
ATOM 865 C CA . SER A 1 112 ? 3.832 7.804 10.293 1.00 89.62 112 SER A CA 1
ATOM 866 C C . SER A 1 112 ? 4.397 6.410 9.997 1.00 89.62 112 SER A C 1
ATOM 868 O O . SER A 1 112 ? 5.416 6.022 10.568 1.00 89.62 112 SER A O 1
ATOM 870 N N . ARG A 1 113 ? 3.784 5.663 9.066 1.00 93.56 113 ARG A N 1
ATOM 871 C CA . ARG A 1 113 ? 4.200 4.303 8.670 1.00 93.56 113 ARG A CA 1
ATOM 872 C C . ARG A 1 113 ? 5.077 4.265 7.410 1.00 93.56 113 ARG A C 1
ATOM 874 O O . ARG A 1 113 ? 5.441 3.181 6.952 1.00 93.56 113 ARG A O 1
ATOM 881 N N . GLU A 1 114 ? 5.456 5.418 6.844 1.00 93.44 114 GLU A N 1
ATOM 882 C CA . GLU A 1 114 ? 6.191 5.480 5.568 1.00 93.44 114 GLU A CA 1
ATOM 883 C C . GLU A 1 114 ? 7.498 4.674 5.600 1.00 93.44 114 GLU A C 1
ATOM 885 O O . GLU A 1 114 ? 7.757 3.878 4.696 1.00 93.44 114 GLU A O 1
ATOM 890 N N . GLU A 1 115 ? 8.316 4.833 6.646 1.00 95.75 115 GLU A N 1
ATOM 891 C CA . GLU A 1 115 ? 9.611 4.149 6.733 1.00 95.75 115 GLU A CA 1
ATOM 892 C C . GLU A 1 115 ? 9.451 2.619 6.749 1.00 95.75 115 GLU A C 1
ATOM 894 O O . GLU A 1 115 ? 10.203 1.895 6.089 1.00 95.75 115 GLU A O 1
ATOM 899 N N . GLU A 1 116 ? 8.451 2.115 7.473 1.00 97.06 116 GLU A N 1
ATOM 900 C CA . GLU A 1 116 ? 8.123 0.692 7.495 1.00 97.06 116 GLU A CA 1
ATOM 901 C C . GLU A 1 116 ? 7.711 0.207 6.102 1.00 97.06 116 GLU A C 1
ATOM 903 O O . GLU A 1 116 ? 8.253 -0.783 5.595 1.00 97.06 116 GLU A O 1
ATOM 908 N N . PHE A 1 117 ? 6.808 0.932 5.443 1.00 98.00 117 PHE A N 1
ATOM 909 C CA . PHE A 1 117 ? 6.312 0.559 4.122 1.00 98.00 117 PHE A CA 1
ATOM 910 C C . PHE A 1 117 ? 7.428 0.595 3.076 1.00 98.00 117 PHE A C 1
ATOM 912 O O . PHE A 1 117 ? 7.504 -0.293 2.225 1.00 98.00 117 PHE A O 1
ATOM 919 N N . LEU A 1 118 ? 8.358 1.550 3.156 1.00 98.25 118 LEU A N 1
ATOM 920 C CA . LEU A 1 118 ? 9.523 1.602 2.270 1.00 98.25 118 LEU A CA 1
ATOM 921 C C . LEU A 1 118 ? 10.421 0.369 2.426 1.00 98.25 118 LEU A C 1
ATOM 923 O O . LEU A 1 118 ? 10.890 -0.171 1.419 1.00 98.25 118 LEU A O 1
ATOM 927 N N . ARG A 1 119 ? 10.618 -0.134 3.653 1.00 98.56 119 ARG A N 1
ATOM 928 C CA . ARG A 1 119 ? 11.358 -1.389 3.892 1.00 98.56 119 ARG A CA 1
ATOM 929 C C . ARG A 1 119 ? 10.622 -2.595 3.303 1.00 98.56 119 ARG A C 1
ATOM 931 O O . ARG A 1 119 ? 11.253 -3.433 2.653 1.00 98.56 119 ARG A O 1
ATOM 938 N N . LEU A 1 120 ? 9.299 -2.670 3.467 1.00 98.69 120 LEU A N 1
ATOM 939 C CA . LEU A 1 120 ? 8.473 -3.726 2.867 1.00 98.69 120 LEU A CA 1
ATOM 940 C C . LEU A 1 120 ? 8.536 -3.690 1.335 1.00 98.69 120 LEU A C 1
ATOM 942 O O . LEU A 1 120 ? 8.732 -4.728 0.701 1.00 98.69 120 LEU A O 1
ATOM 946 N N . GLN A 1 121 ? 8.450 -2.502 0.734 1.00 98.44 121 GLN A N 1
ATOM 947 C CA . GLN A 1 121 ? 8.560 -2.328 -0.711 1.00 98.44 121 GLN A CA 1
ATOM 948 C C . GLN A 1 121 ? 9.937 -2.747 -1.213 1.00 98.44 121 GLN A C 1
ATOM 950 O O . GLN A 1 121 ? 10.035 -3.460 -2.210 1.00 98.44 121 GLN A O 1
ATOM 955 N N . GLN A 1 122 ? 11.007 -2.329 -0.532 1.00 98.06 122 GLN A N 1
ATOM 956 C CA . GLN A 1 122 ? 12.365 -2.724 -0.892 1.00 98.06 122 GLN A CA 1
ATOM 957 C C . GLN A 1 122 ? 12.501 -4.250 -0.899 1.00 98.06 122 GLN A C 1
ATOM 959 O O . GLN A 1 122 ? 13.089 -4.811 -1.825 1.00 98.06 122 GLN A O 1
ATOM 964 N N . ARG A 1 123 ? 11.915 -4.932 0.092 1.00 98.31 123 ARG A N 1
ATOM 965 C CA . ARG A 1 123 ? 11.906 -6.393 0.148 1.00 98.31 123 ARG A CA 1
ATOM 966 C C . ARG A 1 123 ? 11.108 -7.011 -1.002 1.00 98.31 123 ARG A C 1
ATOM 968 O O . ARG A 1 123 ? 11.629 -7.888 -1.686 1.00 98.31 123 ARG A O 1
ATOM 975 N N . ALA A 1 124 ? 9.897 -6.522 -1.267 1.00 97.88 124 ALA A N 1
ATOM 976 C CA . ALA A 1 124 ? 9.067 -6.988 -2.378 1.00 97.88 124 ALA A CA 1
ATOM 977 C C . ALA A 1 124 ? 9.769 -6.806 -3.737 1.00 97.88 124 ALA A C 1
ATOM 979 O O . ALA A 1 124 ? 9.691 -7.670 -4.608 1.00 97.88 124 ALA A O 1
ATOM 980 N N . GLN A 1 125 ? 10.515 -5.713 -3.899 1.00 96.12 125 GLN A N 1
ATOM 981 C CA . GLN A 1 125 ? 11.327 -5.448 -5.082 1.00 96.12 125 GLN A CA 1
ATOM 982 C C . GLN A 1 125 ? 12.504 -6.419 -5.227 1.00 96.12 125 GLN A C 1
ATOM 984 O O . GLN A 1 125 ? 12.741 -6.914 -6.325 1.00 96.12 125 GLN A O 1
ATOM 989 N N . GLN A 1 126 ? 13.235 -6.700 -4.143 1.00 95.75 126 GLN A N 1
ATOM 990 C CA . GLN A 1 126 ? 14.341 -7.669 -4.143 1.00 95.75 126 GLN A CA 1
ATOM 991 C C . GLN A 1 126 ? 13.861 -9.084 -4.483 1.00 95.75 126 GLN A C 1
ATOM 993 O O . GLN A 1 126 ? 14.527 -9.802 -5.226 1.00 95.75 126 GLN A O 1
ATOM 998 N N . ASP A 1 127 ? 12.686 -9.455 -3.976 1.00 96.00 127 ASP A N 1
ATOM 999 C CA . ASP A 1 127 ? 12.089 -10.775 -4.180 1.00 96.00 127 ASP A CA 1
ATOM 1000 C C . ASP A 1 127 ? 11.342 -10.895 -5.519 1.00 96.00 127 ASP A C 1
ATOM 1002 O O . ASP A 1 127 ? 10.817 -11.963 -5.830 1.00 96.00 127 ASP A O 1
ATOM 1006 N N . ASN A 1 128 ? 11.305 -9.830 -6.334 1.00 95.88 128 ASN A N 1
ATOM 1007 C CA . ASN A 1 128 ? 10.511 -9.762 -7.566 1.00 95.88 128 ASN A CA 1
ATOM 1008 C C . ASN A 1 128 ? 9.036 -10.141 -7.323 1.00 95.88 128 ASN A C 1
ATOM 1010 O O . ASN A 1 128 ? 8.411 -10.817 -8.136 1.00 95.88 128 ASN A O 1
ATOM 1014 N N . ALA A 1 129 ? 8.482 -9.735 -6.182 1.00 96.94 129 ALA A N 1
ATOM 1015 C CA . ALA A 1 129 ? 7.104 -10.02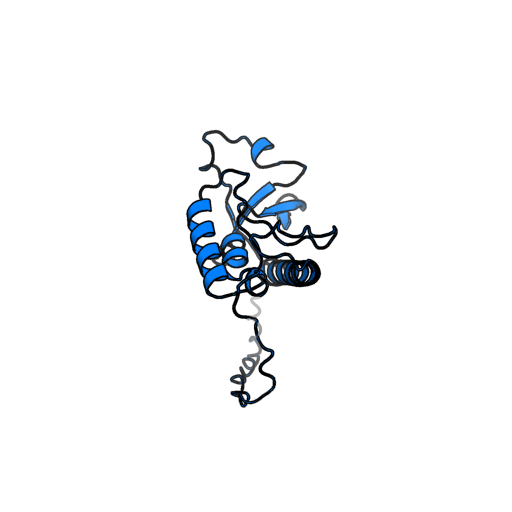2 -5.818 1.00 96.94 129 ALA A CA 1
ATOM 1016 C C . ALA A 1 129 ? 6.136 -9.120 -6.593 1.00 96.94 129 ALA A C 1
ATOM 1018 O O . ALA A 1 129 ? 6.395 -7.932 -6.796 1.00 96.94 129 ALA A O 1
ATOM 1019 N N . GLY A 1 130 ? 4.988 -9.668 -6.981 1.00 96.50 130 GLY A N 1
ATOM 1020 C CA . GLY A 1 130 ? 3.908 -8.866 -7.539 1.00 96.50 130 GLY A CA 1
ATOM 1021 C C . GLY A 1 130 ? 4.297 -8.121 -8.820 1.00 96.50 130 GLY A C 1
ATOM 1022 O O . GLY A 1 130 ? 4.966 -8.657 -9.712 1.00 96.50 130 GLY A O 1
ATOM 1023 N N . LEU A 1 131 ? 3.911 -6.846 -8.879 1.00 96.25 131 LEU A N 1
ATOM 1024 C CA . LEU A 1 131 ? 4.225 -5.944 -9.988 1.00 96.25 131 LEU A CA 1
ATOM 1025 C C . LEU A 1 131 ? 5.736 -5.764 -10.200 1.00 96.25 131 LEU A C 1
ATOM 1027 O O . LEU A 1 131 ? 6.178 -5.471 -11.312 1.00 96.25 131 LEU A O 1
ATOM 1031 N N . TRP A 1 132 ? 6.550 -6.002 -9.166 1.00 96.50 132 TRP A N 1
ATOM 1032 C CA . TRP A 1 132 ? 7.998 -5.823 -9.233 1.00 96.50 132 TRP A CA 1
ATOM 1033 C C . TRP A 1 132 ? 8.715 -6.894 -10.063 1.00 96.50 132 TRP A C 1
ATOM 1035 O O . TRP A 1 132 ? 9.842 -6.650 -10.490 1.00 96.50 132 TRP A O 1
ATOM 1045 N N . ALA A 1 133 ? 8.067 -8.025 -10.376 1.00 95.00 133 ALA A N 1
ATOM 1046 C CA . ALA A 1 133 ? 8.601 -9.040 -11.294 1.00 95.00 133 ALA A CA 1
ATOM 1047 C C . ALA A 1 133 ? 8.831 -8.524 -12.725 1.00 95.00 133 ALA A C 1
ATOM 1049 O O . ALA A 1 133 ? 9.543 -9.148 -13.509 1.00 95.00 133 ALA A O 1
ATOM 1050 N N . PHE A 1 134 ? 8.216 -7.391 -13.066 1.00 91.69 134 PHE A N 1
ATOM 1051 C CA . PHE A 1 134 ? 8.235 -6.793 -14.399 1.00 91.69 134 PHE A CA 1
ATOM 1052 C C . PHE A 1 134 ? 9.075 -5.515 -14.452 1.00 91.69 134 PHE A C 1
ATOM 1054 O O . PHE A 1 134 ? 8.953 -4.721 -15.389 1.00 91.69 134 PHE A O 1
ATOM 1061 N N . ARG A 1 135 ? 9.934 -5.292 -13.448 1.00 90.56 135 ARG A N 1
ATOM 1062 C CA . ARG A 1 135 ? 10.902 -4.200 -13.500 1.00 90.56 135 ARG A CA 1
ATOM 1063 C C . ARG A 1 135 ? 11.970 -4.486 -14.554 1.00 90.56 135 ARG A C 1
ATOM 1065 O O . ARG A 1 135 ? 12.478 -5.598 -14.679 1.00 90.56 135 ARG A O 1
ATOM 1072 N N . GLN A 1 136 ? 12.360 -3.454 -15.290 1.00 79.88 136 GLN A N 1
ATOM 1073 C CA . GLN A 1 136 ? 13.491 -3.513 -16.209 1.00 79.88 136 GLN A CA 1
ATOM 1074 C C . GLN A 1 136 ? 14.768 -3.869 -15.436 1.00 79.88 136 GLN A C 1
ATOM 1076 O O . GLN A 1 136 ? 15.111 -3.207 -14.456 1.00 79.88 136 GLN A O 1
ATOM 1081 N N . GLY A 1 137 ? 15.465 -4.920 -15.870 1.00 68.25 137 GLY A N 1
ATOM 1082 C CA . GLY A 1 137 ? 16.651 -5.442 -15.182 1.00 68.25 137 GLY A CA 1
ATOM 1083 C C . GLY A 1 137 ? 16.363 -6.464 -14.077 1.00 68.25 137 GLY A C 1
ATOM 1084 O O . GLY A 1 137 ? 17.315 -7.031 -13.540 1.00 68.25 137 GLY A O 1
ATOM 1085 N N . SER A 1 138 ? 15.093 -6.762 -13.772 1.00 62.50 138 SER A N 1
ATOM 1086 C CA . SER A 1 138 ? 14.760 -7.991 -13.048 1.00 62.50 138 SER A CA 1
ATOM 1087 C C . SER A 1 138 ? 15.206 -9.193 -13.883 1.00 62.50 138 SER A C 1
ATOM 1089 O O . SER A 1 138 ? 15.056 -9.160 -15.112 1.00 62.50 138 SER A O 1
ATOM 1091 N N . PRO A 1 139 ? 15.761 -10.258 -13.269 1.00 58.56 139 PRO A N 1
ATOM 1092 C CA . PRO A 1 139 ? 15.980 -11.501 -13.992 1.00 58.56 139 PRO A CA 1
ATOM 1093 C C . PRO A 1 139 ? 14.633 -11.897 -14.588 1.00 58.56 139 PRO A C 1
ATOM 1095 O O . PRO A 1 139 ? 13.663 -12.078 -13.853 1.00 58.56 139 PRO A O 1
ATOM 1098 N N . THR A 1 140 ? 14.550 -11.932 -15.920 1.00 50.75 140 THR A N 1
ATOM 1099 C CA . THR A 1 140 ? 13.307 -12.272 -16.609 1.00 50.75 140 THR A CA 1
ATOM 1100 C C . THR A 1 140 ? 12.813 -13.581 -16.004 1.00 50.75 140 THR A C 1
ATOM 1102 O O . THR A 1 140 ? 13.600 -14.535 -15.979 1.00 50.75 140 THR A O 1
ATOM 1105 N N . PRO A 1 141 ? 11.568 -13.673 -15.503 1.00 48.59 141 PRO A N 1
ATOM 1106 C CA . PRO A 1 141 ? 10.996 -14.969 -15.209 1.00 48.59 141 PRO A CA 1
ATOM 1107 C C . PRO A 1 141 ? 10.878 -15.683 -16.554 1.00 48.59 141 PRO A C 1
ATOM 1109 O O . PRO A 1 141 ? 9.910 -15.527 -17.296 1.00 48.59 141 PRO A O 1
ATOM 1112 N N . ILE A 1 142 ? 11.927 -16.422 -16.919 1.00 44.69 142 ILE A N 1
ATOM 1113 C CA . ILE A 1 142 ? 11.857 -17.429 -17.960 1.00 44.69 142 ILE A CA 1
ATOM 1114 C C . ILE A 1 142 ? 10.724 -18.324 -17.491 1.00 44.69 142 ILE A C 1
ATOM 1116 O O . ILE A 1 142 ? 10.799 -18.891 -16.401 1.00 44.69 142 ILE A O 1
ATOM 1120 N N . SER A 1 143 ? 9.654 -18.391 -18.278 1.00 50.38 143 SER A N 1
ATOM 1121 C CA . SER A 1 143 ? 8.605 -19.377 -18.080 1.00 50.38 143 SER A CA 1
ATOM 1122 C C . SER A 1 143 ? 9.275 -20.749 -18.026 1.00 50.38 143 SER A C 1
ATOM 1124 O O . SER A 1 143 ? 9.647 -21.316 -19.053 1.00 50.38 143 SER A O 1
ATOM 1126 N N . ALA A 1 144 ? 9.500 -21.258 -16.816 1.00 48.66 144 ALA A N 1
ATOM 1127 C CA . ALA A 1 144 ? 10.049 -22.578 -16.570 1.00 48.66 144 ALA A CA 1
ATOM 1128 C C . ALA A 1 144 ? 8.927 -23.606 -16.747 1.00 48.66 144 ALA A C 1
ATOM 1130 O O . ALA A 1 144 ? 8.560 -24.336 -15.833 1.00 48.66 144 ALA A O 1
ATOM 1131 N N . ALA A 1 145 ? 8.379 -23.675 -17.959 1.00 50.56 145 ALA A N 1
ATOM 1132 C CA . ALA A 1 145 ? 7.659 -24.841 -18.440 1.00 50.56 145 ALA A CA 1
ATOM 1133 C C . ALA A 1 145 ? 8.677 -25.880 -18.941 1.00 50.56 145 ALA A C 1
ATOM 1135 O O . ALA A 1 145 ? 8.718 -26.195 -20.124 1.00 50.56 145 ALA A O 1
ATOM 1136 N N . ALA A 1 146 ? 9.535 -26.376 -18.044 1.00 52.44 146 ALA A N 1
ATOM 1137 C CA . ALA A 1 146 ? 10.252 -27.644 -18.182 1.00 52.44 146 ALA A CA 1
ATOM 1138 C C . ALA A 1 146 ? 10.961 -27.971 -16.857 1.00 52.44 146 ALA A C 1
ATOM 1140 O O . ALA A 1 146 ? 12.010 -27.416 -16.554 1.00 52.44 146 ALA A O 1
ATOM 1141 N N . GLN A 1 147 ? 10.403 -28.937 -16.123 1.00 43.41 147 GLN A N 1
ATOM 1142 C CA . GLN A 1 147 ? 11.022 -29.653 -14.996 1.00 43.41 147 GLN A CA 1
ATOM 1143 C C . GLN A 1 147 ? 11.029 -28.953 -13.626 1.00 43.41 147 GLN A C 1
ATOM 1145 O O . GLN A 1 147 ?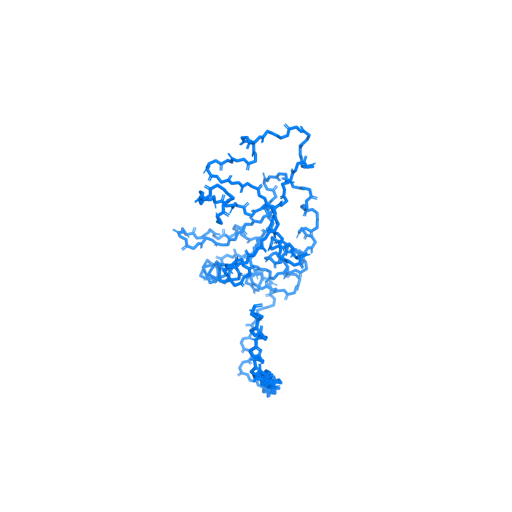 12.063 -28.752 -13.002 1.00 43.41 147 GLN A O 1
ATOM 1150 N N . ALA A 1 148 ? 9.837 -28.756 -13.072 1.00 44.91 148 ALA A N 1
ATOM 1151 C CA . ALA A 1 148 ? 9.606 -29.136 -11.683 1.00 44.91 148 ALA A CA 1
ATOM 1152 C C . ALA A 1 148 ? 8.362 -30.027 -11.670 1.00 44.91 148 ALA A C 1
ATOM 1154 O O . ALA A 1 148 ? 7.283 -29.611 -12.088 1.00 44.91 148 ALA A O 1
ATOM 1155 N N . THR A 1 149 ? 8.517 -31.287 -11.269 1.00 43.31 149 THR A N 1
ATOM 1156 C CA . THR A 1 149 ? 7.379 -32.120 -10.865 1.00 43.31 149 THR A CA 1
ATOM 1157 C C . THR A 1 149 ? 6.534 -31.331 -9.866 1.00 43.31 149 THR A C 1
ATOM 1159 O O . THR A 1 149 ? 7.116 -30.762 -8.939 1.00 43.31 149 THR A O 1
ATOM 1162 N N . PRO A 1 150 ? 5.199 -31.277 -10.015 1.00 41.09 150 PRO A N 1
ATOM 1163 C CA . PRO A 1 150 ? 4.366 -30.638 -9.015 1.00 41.09 150 PRO A CA 1
ATOM 1164 C C . PRO A 1 150 ? 4.531 -31.411 -7.708 1.00 41.09 150 PRO A C 1
ATOM 1166 O O . PRO A 1 150 ? 4.137 -32.574 -7.608 1.00 41.09 150 PRO A O 1
ATOM 1169 N N . THR A 1 151 ? 5.132 -30.777 -6.703 1.00 41.72 151 THR A N 1
ATOM 1170 C CA . THR A 1 151 ? 4.956 -31.212 -5.320 1.00 41.72 151 THR A CA 1
ATOM 1171 C C . THR A 1 151 ? 3.449 -31.186 -5.063 1.00 41.72 151 THR A C 1
ATOM 1173 O O . THR A 1 151 ? 2.830 -30.146 -5.312 1.00 41.72 151 THR A O 1
ATOM 1176 N N . PRO A 1 152 ? 2.818 -32.294 -4.641 1.00 40.03 152 PRO A N 1
ATOM 1177 C CA . PRO A 1 152 ? 1.397 -32.272 -4.353 1.00 40.03 152 PRO A CA 1
ATOM 1178 C C . PRO A 1 152 ? 1.145 -31.229 -3.265 1.00 40.03 152 PRO A C 1
ATOM 1180 O O . PRO A 1 152 ? 1.769 -31.257 -2.204 1.00 40.03 152 PRO A O 1
ATOM 1183 N N . ILE A 1 153 ? 0.240 -30.295 -3.557 1.00 42.09 153 ILE A N 1
ATOM 1184 C CA . ILE A 1 153 ? -0.378 -29.432 -2.551 1.00 42.09 153 ILE A CA 1
ATOM 1185 C C . ILE A 1 153 ? -0.884 -30.371 -1.445 1.00 42.09 153 ILE A C 1
ATOM 1187 O O . ILE A 1 153 ? -1.569 -31.345 -1.779 1.00 42.09 153 ILE A O 1
ATOM 1191 N N . PRO A 1 154 ? -0.555 -30.156 -0.157 1.00 39.84 154 PRO A N 1
ATOM 1192 C CA . PRO A 1 154 ? -1.178 -30.936 0.897 1.00 39.84 154 PRO A CA 1
ATOM 1193 C C . PRO A 1 154 ? -2.686 -30.714 0.799 1.00 39.84 154 PRO A C 1
ATOM 1195 O O . PRO A 1 154 ? -3.166 -29.587 0.918 1.00 39.84 154 PRO A O 1
ATOM 1198 N N . THR A 1 155 ? -3.425 -31.789 0.536 1.00 34.41 155 THR A N 1
ATOM 1199 C CA . THR A 1 155 ? -4.881 -31.808 0.621 1.00 34.41 155 THR A CA 1
ATOM 1200 C C . THR A 1 155 ? -5.263 -31.396 2.037 1.00 34.41 155 THR A C 1
ATOM 1202 O O . THR A 1 155 ? -5.249 -32.213 2.956 1.00 34.41 155 THR A O 1
ATOM 1205 N N . ILE A 1 156 ? -5.590 -30.121 2.227 1.00 40.00 156 ILE A N 1
ATOM 1206 C CA . ILE A 1 156 ? -6.366 -29.671 3.374 1.00 40.00 156 ILE A CA 1
ATOM 1207 C C . ILE A 1 156 ? -7.752 -30.283 3.207 1.00 40.00 156 ILE A C 1
ATOM 1209 O O . ILE A 1 156 ? -8.597 -29.783 2.468 1.00 40.00 156 ILE A O 1
ATOM 1213 N N . THR A 1 157 ? -7.960 -31.437 3.840 1.00 36.00 157 THR A N 1
ATOM 1214 C CA . THR A 1 157 ? -9.301 -31.967 4.068 1.00 36.00 157 THR A CA 1
ATOM 1215 C C . THR A 1 157 ? -10.115 -30.882 4.768 1.00 36.00 157 THR A C 1
ATOM 1217 O O . THR A 1 157 ? -9.653 -30.374 5.796 1.00 36.00 157 THR A O 1
ATOM 1220 N N . PRO A 1 158 ? -11.298 -30.511 4.251 1.00 39.44 158 PRO A N 1
ATOM 1221 C CA . PRO A 1 158 ? -12.195 -29.639 4.990 1.00 39.44 158 PRO A CA 1
ATOM 1222 C C . PRO A 1 158 ? -12.479 -30.288 6.354 1.00 39.44 158 PRO A C 1
ATOM 1224 O O . PRO A 1 158 ? -12.670 -31.510 6.405 1.00 39.44 158 PRO A O 1
ATOM 1227 N N . PRO A 1 159 ? -12.482 -29.528 7.463 1.00 45.06 159 PRO A N 1
ATOM 1228 C CA . PRO A 1 159 ? -12.904 -30.077 8.738 1.00 45.06 159 PRO A CA 1
ATOM 1229 C C . PRO A 1 159 ? -14.326 -30.612 8.579 1.00 45.06 159 PRO A C 1
ATOM 1231 O O . PRO A 1 159 ? -15.217 -29.921 8.081 1.00 45.06 159 PRO A O 1
ATOM 1234 N N . THR A 1 160 ? -14.523 -31.868 8.974 1.00 44.38 160 THR A N 1
ATOM 1235 C CA . THR A 1 160 ? -15.840 -32.489 9.075 1.00 44.38 160 THR A CA 1
ATOM 1236 C C . THR A 1 160 ? -16.749 -31.548 9.853 1.00 44.38 160 THR A C 1
ATOM 1238 O O . THR A 1 160 ? -16.449 -31.211 10.999 1.00 44.38 160 THR A O 1
ATOM 1241 N N . ALA A 1 161 ? -17.845 -31.118 9.229 1.00 42.22 161 ALA A N 1
ATOM 1242 C CA . ALA A 1 161 ? -18.883 -30.357 9.898 1.00 42.22 161 ALA A CA 1
ATOM 1243 C C . ALA A 1 161 ? -19.379 -31.168 11.103 1.00 42.22 161 ALA A C 1
ATOM 1245 O O . ALA A 1 161 ? -20.072 -32.176 10.954 1.00 42.22 161 ALA A O 1
ATOM 1246 N N . VAL A 1 162 ? -18.988 -30.748 12.304 1.00 46.44 162 VAL A N 1
ATOM 1247 C CA . VAL A 1 162 ? -19.613 -31.214 13.536 1.00 46.44 162 VAL A CA 1
ATOM 1248 C C . VAL A 1 162 ? -20.933 -30.467 13.621 1.00 46.44 162 VAL A C 1
ATOM 1250 O O . VAL A 1 162 ? -20.962 -29.245 13.747 1.00 46.44 162 VAL A O 1
ATOM 1253 N N . ASN A 1 163 ? -22.025 -31.205 13.463 1.00 44.84 163 ASN A N 1
ATOM 1254 C CA . ASN A 1 163 ? -23.371 -30.672 13.585 1.00 44.84 163 ASN A CA 1
ATOM 1255 C C . ASN A 1 163 ? -23.529 -30.077 15.001 1.00 44.84 163 ASN A C 1
ATOM 1257 O O . ASN A 1 163 ? -23.312 -30.817 15.967 1.00 44.84 163 ASN A O 1
ATOM 1261 N N . PRO A 1 164 ? -23.853 -28.783 15.174 1.00 49.81 164 PRO A N 1
ATOM 1262 C CA . PRO A 1 164 ? -24.051 -28.231 16.505 1.00 49.81 164 PRO A CA 1
ATOM 1263 C C . PRO A 1 164 ? -25.286 -28.870 17.147 1.00 49.81 164 PRO A C 1
ATOM 1265 O O . PRO A 1 164 ? -26.372 -28.908 16.566 1.00 49.81 164 PRO A O 1
ATOM 1268 N N . THR A 1 165 ? -25.112 -29.381 18.362 1.00 49.22 165 THR A N 1
ATOM 1269 C CA . THR A 1 165 ? -26.204 -29.798 19.243 1.00 49.22 165 THR A CA 1
ATOM 1270 C C . THR A 1 165 ? -27.174 -28.622 19.434 1.00 49.22 165 THR A C 1
ATOM 1272 O O . THR A 1 165 ? -26.709 -27.516 19.725 1.00 49.22 165 THR A O 1
ATOM 1275 N N . PRO A 1 166 ? -28.500 -28.804 19.292 1.00 47.09 166 PRO A N 1
ATOM 1276 C CA . PRO A 1 166 ? -29.450 -27.729 19.558 1.00 47.09 166 PRO A CA 1
ATOM 1277 C C . PRO A 1 166 ? -29.391 -27.307 21.040 1.00 47.09 166 PRO A C 1
ATOM 1279 O O . PRO A 1 166 ? -29.201 -28.164 21.909 1.00 47.09 166 PRO A O 1
ATOM 1282 N N . PRO A 1 167 ? -29.550 -26.006 21.353 1.00 50.28 167 PRO A N 1
ATOM 1283 C CA . PRO A 1 167 ? -29.561 -25.526 22.731 1.00 50.28 167 PRO A CA 1
ATOM 1284 C C . PRO A 1 167 ? -30.780 -26.068 23.501 1.00 50.28 167 PRO A C 1
ATOM 1286 O O . PRO A 1 167 ? -31.824 -26.330 22.895 1.00 50.28 167 PRO A O 1
ATOM 1289 N N . PRO A 1 168 ? -30.684 -26.235 24.834 1.00 44.19 168 PRO A N 1
ATOM 1290 C CA . PRO A 1 168 ? -31.812 -26.677 25.641 1.00 44.19 168 PRO A CA 1
ATOM 1291 C C . PRO A 1 168 ? -32.911 -25.608 25.664 1.00 44.19 168 PRO A C 1
ATOM 1293 O O . PRO A 1 168 ? -32.650 -24.425 25.879 1.00 44.19 168 PRO A O 1
ATOM 1296 N N . VAL A 1 169 ? -34.153 -26.051 25.472 1.00 47.06 169 VAL A N 1
ATOM 1297 C CA . VAL A 1 169 ? -35.358 -25.250 25.708 1.00 47.06 169 VAL A CA 1
ATOM 1298 C C . VAL A 1 169 ? -35.481 -25.028 27.216 1.00 47.06 169 VAL A C 1
ATOM 1300 O O . VAL A 1 169 ? -35.648 -25.991 27.964 1.00 47.06 169 VAL A O 1
ATOM 1303 N N . ILE A 1 170 ? -35.390 -23.775 27.662 1.00 42.62 170 ILE A N 1
ATOM 1304 C CA . ILE A 1 170 ? -35.769 -23.383 29.024 1.00 42.62 170 ILE A CA 1
ATOM 1305 C C . ILE A 1 170 ? -37.248 -22.976 28.974 1.00 42.62 170 ILE A C 1
ATOM 1307 O O . ILE A 1 170 ? -37.615 -22.127 28.160 1.00 42.62 170 ILE A O 1
ATOM 1311 N N . GLN A 1 171 ? -38.079 -23.647 29.781 1.00 51.44 171 GLN A N 1
ATOM 1312 C CA . GLN A 1 171 ? -39.454 -23.225 30.077 1.00 51.44 171 GLN A CA 1
ATOM 1313 C C . GLN A 1 171 ? -39.469 -22.008 30.998 1.00 51.44 171 GLN A C 1
ATOM 1315 O O . GLN A 1 171 ? -38.598 -21.951 31.895 1.00 51.44 171 GLN A O 1
#